Protein AF-A0A061NN51-F1 (afdb_monomer_lite)

Structure (mmCIF, N/CA/C/O backbone):
data_AF-A0A061NN51-F1
#
_entry.id   AF-A0A061NN51-F1
#
loop_
_atom_site.group_PDB
_atom_site.id
_atom_site.type_symbol
_atom_site.label_atom_id
_atom_site.label_alt_id
_atom_site.label_comp_id
_atom_site.label_asym_id
_atom_site.label_entity_id
_atom_site.label_seq_id
_atom_site.pdbx_PDB_ins_code
_atom_site.Cartn_x
_atom_site.Cartn_y
_atom_site.Cartn_z
_atom_site.occupancy
_atom_site.B_iso_or_equiv
_atom_site.auth_seq_id
_atom_site.auth_comp_id
_atom_site.auth_asym_id
_atom_site.auth_atom_id
_atom_site.pdbx_PDB_model_num
ATOM 1 N N . MET A 1 1 ? 12.281 -6.851 -28.454 1.00 56.59 1 MET A N 1
ATOM 2 C CA . MET A 1 1 ? 11.994 -7.992 -29.356 1.00 56.59 1 MET A CA 1
ATOM 3 C C . MET A 1 1 ? 11.243 -7.605 -30.639 1.00 56.59 1 MET A C 1
ATOM 5 O O . MET A 1 1 ? 11.304 -8.373 -31.582 1.00 56.59 1 MET A O 1
ATOM 9 N N . THR A 1 2 ? 10.591 -6.438 -30.740 1.00 73.75 2 THR A N 1
ATOM 10 C CA . TH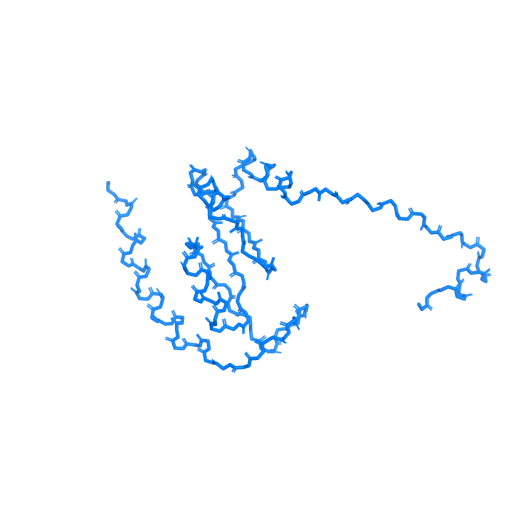R A 1 2 ? 9.731 -6.066 -31.893 1.00 73.75 2 THR A CA 1
ATOM 11 C C . THR A 1 2 ? 10.389 -5.198 -32.975 1.00 73.75 2 THR A C 1
ATOM 13 O O . THR A 1 2 ? 9.814 -5.035 -34.046 1.00 73.75 2 THR A O 1
ATOM 16 N N . ARG A 1 3 ? 11.597 -4.672 -32.731 1.00 70.56 3 ARG A N 1
ATOM 17 C CA . ARG A 1 3 ? 12.310 -3.738 -33.628 1.00 70.56 3 ARG A CA 1
ATOM 18 C C . ARG A 1 3 ? 12.422 -4.205 -35.099 1.00 70.56 3 ARG A C 1
ATOM 20 O O . ARG A 1 3 ? 12.031 -3.437 -35.966 1.00 70.56 3 ARG A O 1
ATOM 27 N N . PRO A 1 4 ? 12.810 -5.465 -35.401 1.00 77.56 4 PRO A N 1
ATOM 28 C CA . PRO A 1 4 ? 12.960 -5.933 -36.790 1.00 77.56 4 PRO A CA 1
ATOM 29 C C . PRO A 1 4 ? 11.650 -5.939 -37.597 1.00 77.56 4 PRO A C 1
ATOM 31 O O . PRO A 1 4 ? 11.645 -5.718 -38.807 1.00 77.56 4 PRO A O 1
ATOM 34 N N . PHE A 1 5 ? 10.520 -6.185 -36.928 1.00 80.12 5 PHE A N 1
ATOM 35 C CA . PHE A 1 5 ? 9.199 -6.164 -37.560 1.00 80.12 5 PHE A CA 1
ATOM 36 C C . PHE A 1 5 ? 8.719 -4.736 -37.833 1.00 80.12 5 PHE A C 1
ATOM 38 O O . PHE A 1 5 ? 7.991 -4.511 -38.796 1.00 80.12 5 PHE A O 1
ATOM 45 N N . ARG A 1 6 ? 9.144 -3.775 -37.004 1.00 78.75 6 ARG A N 1
ATOM 46 C CA . ARG A 1 6 ? 8.783 -2.361 -37.130 1.00 78.75 6 ARG A CA 1
ATOM 47 C C . ARG A 1 6 ? 9.412 -1.739 -38.381 1.00 78.75 6 ARG A C 1
ATOM 49 O O . ARG A 1 6 ? 8.701 -1.131 -39.177 1.00 78.75 6 ARG A O 1
ATOM 56 N N . ASP A 1 7 ? 10.696 -2.026 -38.599 1.00 80.50 7 ASP A N 1
ATOM 57 C CA . ASP A 1 7 ? 11.457 -1.570 -39.768 1.00 80.50 7 ASP A CA 1
ATOM 58 C C . ASP A 1 7 ? 10.888 -2.146 -41.076 1.00 80.50 7 ASP A C 1
ATOM 60 O O . ASP A 1 7 ? 10.753 -1.440 -42.072 1.00 80.50 7 ASP A O 1
ATOM 64 N N . THR A 1 8 ? 10.481 -3.421 -41.059 1.00 82.44 8 THR A N 1
ATOM 65 C CA . THR A 1 8 ? 9.905 -4.109 -42.231 1.00 82.44 8 THR A CA 1
ATOM 66 C C . THR A 1 8 ? 8.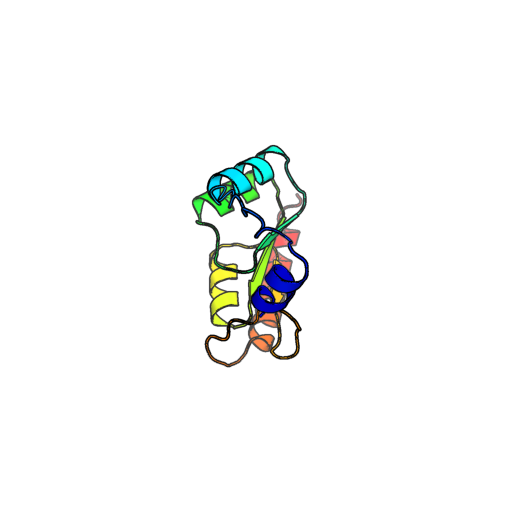552 -3.523 -42.649 1.00 82.44 8 THR A C 1
ATOM 68 O O . THR A 1 8 ? 8.217 -3.517 -43.831 1.00 82.44 8 THR A O 1
ATOM 71 N N . LEU A 1 9 ? 7.767 -3.033 -41.687 1.00 84.25 9 LEU A N 1
ATOM 72 C CA . LEU A 1 9 ? 6.435 -2.468 -41.920 1.00 84.25 9 LEU A CA 1
ATOM 73 C C . LEU A 1 9 ? 6.449 -0.938 -42.079 1.00 84.25 9 LEU A C 1
ATOM 75 O O . LEU A 1 9 ? 5.388 -0.349 -42.275 1.00 84.25 9 LEU A O 1
ATOM 79 N N . GLY A 1 10 ? 7.621 -0.294 -41.993 1.00 81.19 10 GLY A N 1
ATOM 80 C CA . GLY A 1 10 ? 7.753 1.165 -42.074 1.00 81.19 10 GLY A CA 1
ATOM 81 C C . GLY A 1 10 ? 7.043 1.909 -40.938 1.00 81.19 10 GLY A C 1
ATOM 82 O O . GLY A 1 10 ? 6.620 3.047 -41.116 1.00 81.19 10 GLY A O 1
ATOM 83 N N . ILE A 1 11 ? 6.861 1.257 -39.788 1.00 86.12 11 ILE A N 1
ATOM 84 C CA . ILE A 1 11 ? 6.177 1.836 -38.631 1.00 86.12 11 ILE A CA 1
ATOM 85 C C . ILE A 1 11 ? 7.230 2.556 -37.784 1.00 86.12 11 ILE A C 1
ATOM 87 O O . ILE A 1 11 ? 8.185 1.935 -37.320 1.00 86.12 11 ILE A O 1
ATOM 91 N N . GLU A 1 12 ? 7.062 3.857 -37.558 1.00 80.81 12 GLU A N 1
ATOM 92 C CA . GLU A 1 12 ? 7.982 4.604 -36.697 1.00 80.81 12 GLU A CA 1
ATOM 93 C C . GLU A 1 12 ? 7.905 4.135 -35.235 1.00 80.81 12 GLU A C 1
ATOM 95 O O . GLU A 1 12 ? 6.886 3.620 -34.756 1.00 80.81 12 GLU A O 1
ATOM 100 N N . GLU A 1 13 ? 9.018 4.272 -34.511 1.00 79.19 13 GLU A N 1
ATOM 101 C CA . GLU A 1 13 ? 9.056 3.944 -33.088 1.00 79.19 13 GLU A CA 1
ATOM 102 C C . GLU A 1 13 ? 8.154 4.927 -32.326 1.00 79.19 13 GLU A C 1
ATOM 104 O O . GLU A 1 13 ? 8.320 6.140 -32.471 1.00 79.19 13 GLU A O 1
ATOM 109 N N . PRO A 1 14 ? 7.205 4.443 -31.506 1.00 79.00 14 PRO A N 1
ATOM 110 C CA . PRO A 1 14 ? 6.384 5.329 -30.708 1.00 79.00 14 PRO A CA 1
ATOM 111 C C . PRO A 1 14 ? 7.282 6.078 -29.729 1.00 79.00 14 PRO A C 1
ATOM 113 O O . PRO A 1 14 ? 8.004 5.472 -28.932 1.00 79.00 14 PRO A O 1
ATOM 116 N N . VAL A 1 15 ? 7.210 7.404 -29.769 1.00 77.88 15 VAL A N 1
ATOM 117 C CA . VAL A 1 15 ? 7.766 8.244 -28.714 1.00 77.88 15 VAL A CA 1
ATOM 118 C C . VAL A 1 15 ? 6.879 8.042 -27.492 1.00 77.88 15 VAL A C 1
ATOM 120 O O . VAL A 1 15 ? 5.765 8.551 -27.421 1.00 77.88 15 VAL A O 1
ATOM 123 N N . ILE A 1 16 ? 7.345 7.227 -26.546 1.00 76.50 16 ILE A N 1
ATOM 124 C CA . ILE A 1 16 ? 6.668 7.077 -25.262 1.00 76.50 16 ILE A CA 1
ATOM 125 C C . ILE A 1 16 ? 7.099 8.251 -24.391 1.00 76.50 16 ILE A C 1
ATOM 127 O O . ILE A 1 16 ? 8.165 8.219 -23.772 1.00 76.50 16 ILE A O 1
ATOM 131 N N . GLU A 1 17 ? 6.268 9.288 -24.339 1.00 70.50 17 GLU A N 1
ATOM 132 C CA . GLU A 1 17 ? 6.374 10.311 -23.305 1.00 70.50 17 GLU A CA 1
ATOM 133 C C . GLU A 1 17 ? 6.073 9.651 -21.957 1.00 70.50 17 GLU A C 1
ATOM 135 O O . GLU A 1 17 ? 4.934 9.335 -21.616 1.00 70.50 17 GLU A O 1
ATOM 140 N N . ARG A 1 18 ? 7.128 9.356 -21.193 1.00 64.38 18 ARG A N 1
ATOM 141 C CA . ARG A 1 18 ? 6.981 8.850 -19.830 1.00 64.38 18 ARG A CA 1
ATOM 142 C C . ARG A 1 18 ? 6.569 10.008 -18.936 1.00 64.38 18 ARG A C 1
ATOM 144 O O . ARG A 1 18 ? 7.428 10.693 -18.389 1.00 64.38 18 ARG A O 1
ATOM 151 N N . ILE A 1 19 ? 5.266 10.184 -18.765 1.00 64.06 19 ILE A N 1
ATOM 152 C CA . ILE A 1 19 ? 4.724 10.993 -17.678 1.00 64.06 19 ILE A CA 1
ATOM 153 C C . ILE A 1 19 ? 5.059 10.242 -16.383 1.00 64.06 19 ILE A C 1
ATOM 155 O O . ILE A 1 19 ? 4.450 9.224 -16.061 1.00 64.06 19 ILE A O 1
ATOM 159 N N . GLN A 1 20 ? 6.122 10.664 -15.700 1.00 62.38 20 GLN A N 1
ATOM 160 C CA . GLN A 1 20 ? 6.434 10.198 -14.352 1.00 62.38 20 GLN A CA 1
ATOM 161 C C . GLN A 1 20 ? 5.815 11.194 -13.380 1.00 62.38 20 GLN A C 1
ATOM 163 O O . GLN A 1 20 ? 6.492 12.115 -12.932 1.00 62.38 20 GLN A O 1
ATOM 168 N N . GLU A 1 21 ? 4.519 11.050 -13.110 1.00 67.12 21 GLU A N 1
ATOM 169 C CA . GLU A 1 21 ? 3.918 11.756 -11.978 1.00 67.12 21 GLU A CA 1
ATOM 170 C C . GLU A 1 21 ? 4.599 11.280 -10.697 1.00 67.12 21 GLU A C 1
ATOM 172 O O . GLU A 1 21 ? 4.933 10.095 -10.553 1.00 67.12 21 GLU A O 1
ATOM 177 N N . SER A 1 22 ? 4.846 12.206 -9.775 1.00 82.75 22 SER A N 1
ATOM 178 C CA . SER A 1 22 ? 5.400 11.821 -8.486 1.00 82.75 22 SER A CA 1
ATOM 179 C C . SER A 1 22 ? 4.370 10.989 -7.719 1.00 82.75 22 SER A C 1
ATOM 181 O O . SER A 1 22 ? 3.164 11.224 -7.791 1.00 82.75 22 SER A O 1
ATOM 183 N N . PHE A 1 23 ? 4.842 10.009 -6.948 1.00 82.75 23 PHE A N 1
ATOM 184 C CA . PHE A 1 23 ? 3.964 9.228 -6.074 1.00 82.75 23 PHE A CA 1
ATOM 185 C C . PHE A 1 23 ? 3.168 10.130 -5.115 1.00 82.75 23 PHE A C 1
ATOM 187 O O . PHE A 1 23 ? 2.013 9.845 -4.812 1.00 82.75 23 PHE A O 1
ATOM 194 N N . ASP A 1 24 ? 3.769 11.238 -4.674 1.00 85.25 24 ASP A N 1
ATOM 195 C CA . ASP A 1 24 ? 3.120 12.214 -3.801 1.00 85.25 24 ASP A CA 1
ATOM 196 C C . ASP A 1 24 ? 1.933 12.913 -4.475 1.00 85.25 24 ASP A C 1
ATOM 198 O O . ASP A 1 24 ? 0.895 13.083 -3.837 1.00 85.25 24 ASP A O 1
ATOM 202 N N . GLU A 1 25 ? 2.045 13.277 -5.755 1.00 87.12 25 GLU A N 1
ATOM 203 C CA . GLU A 1 25 ? 0.934 13.859 -6.521 1.00 87.12 25 GLU A CA 1
ATOM 204 C C . GLU A 1 25 ? -0.198 12.847 -6.712 1.00 87.12 25 GLU A C 1
ATOM 206 O O . GLU A 1 25 ? -1.361 13.168 -6.474 1.00 87.12 25 GLU A O 1
ATOM 211 N N . GLN A 1 26 ? 0.134 11.599 -7.053 1.00 87.06 26 GLN A N 1
ATOM 212 C CA . GLN A 1 26 ? -0.860 10.530 -7.186 1.00 87.06 26 GLN A CA 1
ATOM 213 C C . GLN A 1 26 ? -1.593 10.278 -5.867 1.00 87.06 26 GLN A C 1
ATOM 215 O O . GLN A 1 26 ? -2.818 10.150 -5.834 1.00 87.06 26 GLN A O 1
ATOM 220 N N . LEU A 1 27 ? -0.852 10.248 -4.758 1.00 88.12 27 LEU A N 1
ATOM 221 C CA . LEU A 1 27 ? -1.427 10.072 -3.434 1.00 88.12 27 LEU A CA 1
ATOM 222 C C . LEU A 1 27 ? -2.290 11.269 -3.018 1.00 88.12 27 LEU A C 1
ATOM 224 O O . LEU A 1 27 ? -3.309 11.084 -2.354 1.00 88.12 27 LEU A O 1
ATOM 228 N N . HIS A 1 28 ? -1.911 12.486 -3.409 1.00 90.25 28 HIS A N 1
ATOM 229 C CA . HIS A 1 28 ? -2.704 13.676 -3.129 1.00 90.25 28 HIS A CA 1
ATOM 230 C C . HIS A 1 28 ? -4.097 13.574 -3.752 1.00 90.25 28 HIS A C 1
ATOM 232 O O . HIS A 1 28 ? -5.082 13.720 -3.033 1.00 90.25 28 HIS A O 1
ATOM 238 N N . VAL A 1 29 ? -4.179 13.205 -5.032 1.00 89.69 29 VAL A N 1
ATOM 239 C CA . VAL A 1 29 ? -5.459 13.008 -5.733 1.00 89.69 29 VAL A CA 1
ATOM 240 C C . VAL A 1 29 ? -6.314 11.947 -5.036 1.00 89.69 29 VAL A C 1
ATOM 242 O O . VAL A 1 29 ? -7.504 12.145 -4.820 1.00 89.69 29 VAL A O 1
ATOM 245 N N . ILE A 1 30 ? -5.710 10.837 -4.608 1.00 88.88 30 ILE A N 1
ATOM 246 C CA . ILE A 1 30 ? -6.400 9.757 -3.882 1.00 88.88 30 ILE A CA 1
ATOM 247 C C . ILE A 1 30 ? -7.033 10.260 -2.575 1.00 88.88 30 ILE A C 1
ATOM 249 O O . ILE A 1 30 ? -8.153 9.869 -2.233 1.00 88.88 30 ILE A O 1
ATOM 253 N N . ILE A 1 31 ? -6.315 11.119 -1.848 1.00 89.31 31 ILE A N 1
ATOM 254 C CA . ILE A 1 31 ? -6.779 11.731 -0.599 1.00 89.31 31 ILE A CA 1
ATOM 255 C C . ILE A 1 31 ? -7.897 12.743 -0.881 1.00 89.31 31 ILE A C 1
ATOM 257 O O . ILE A 1 31 ? -8.904 12.739 -0.173 1.00 89.31 31 ILE A O 1
ATOM 261 N N . GLU A 1 32 ? -7.742 13.591 -1.900 1.00 91.75 32 GLU A N 1
ATOM 262 C CA . GLU A 1 32 ? -8.745 14.595 -2.281 1.00 91.75 32 GLU A CA 1
ATOM 263 C C . GLU A 1 32 ? -10.066 13.953 -2.724 1.00 91.75 32 GLU A C 1
ATOM 265 O O . GLU A 1 32 ? -11.138 14.351 -2.257 1.00 91.75 32 GLU A O 1
ATOM 270 N N . GLU A 1 33 ? -9.984 12.908 -3.548 1.00 90.94 33 GLU A N 1
ATOM 271 C CA . GLU A 1 33 ? -11.133 12.151 -4.057 1.00 90.94 33 GLU A CA 1
ATOM 272 C C . GLU A 1 33 ? -11.766 11.227 -3.004 1.00 90.94 33 GLU A C 1
ATOM 274 O O . GLU A 1 33 ? -12.843 10.674 -3.229 1.00 90.94 33 GLU A O 1
ATOM 279 N N . ARG A 1 34 ? -11.129 11.062 -1.833 1.00 89.44 34 ARG A N 1
ATOM 280 C CA . ARG A 1 34 ? -11.599 10.218 -0.718 1.00 89.44 34 ARG A CA 1
ATOM 281 C C . ARG A 1 34 ? -12.021 8.824 -1.170 1.00 89.44 34 ARG A C 1
ATOM 283 O O . ARG A 1 34 ? -13.122 8.354 -0.868 1.00 89.44 34 ARG A O 1
ATOM 290 N N . VAL A 1 35 ? -11.145 8.159 -1.917 1.00 90.31 35 VAL A N 1
ATOM 291 C CA . VAL A 1 35 ? -11.432 6.802 -2.384 1.00 90.31 35 VAL A CA 1
ATOM 292 C C . VAL A 1 35 ? -11.714 5.878 -1.192 1.00 90.31 35 VAL A C 1
ATOM 294 O O . VAL A 1 35 ? -11.078 6.002 -0.148 1.00 90.31 35 VAL A O 1
ATOM 297 N N . PRO A 1 36 ? -12.640 4.916 -1.311 1.00 86.44 36 PRO A N 1
ATOM 298 C CA . PRO A 1 36 ? -13.015 4.077 -0.175 1.00 86.44 36 PRO A CA 1
ATOM 299 C C . PRO A 1 36 ? -11.889 3.128 0.257 1.00 86.44 36 PRO A C 1
ATOM 301 O O . PRO A 1 36 ? -11.782 2.785 1.434 1.00 86.44 36 PRO A O 1
ATOM 304 N N . VAL A 1 37 ? -11.061 2.684 -0.694 1.00 89.50 37 VAL A N 1
ATOM 305 C CA . VAL A 1 37 ? -9.972 1.735 -0.456 1.00 89.50 37 VAL A CA 1
ATOM 306 C C . VAL A 1 37 ? -8.751 2.138 -1.275 1.00 89.50 37 VAL A C 1
ATOM 308 O O . VAL A 1 37 ? -8.855 2.348 -2.483 1.00 89.50 37 VAL A O 1
ATOM 311 N N . PHE A 1 38 ? -7.591 2.179 -0.627 1.00 90.94 38 PHE A N 1
ATOM 312 C CA . PHE A 1 38 ? -6.293 2.375 -1.257 1.00 90.94 38 PHE A CA 1
ATOM 313 C C . PHE A 1 38 ? -5.410 1.146 -1.029 1.00 90.94 38 PHE A C 1
ATOM 315 O O . PHE A 1 38 ? -5.060 0.823 0.107 1.00 90.94 38 PHE A O 1
ATOM 322 N N . SER A 1 39 ? -5.047 0.451 -2.110 1.00 88.94 39 SER A N 1
ATOM 323 C CA . SER A 1 39 ? -4.188 -0.734 -2.055 1.00 88.94 39 SER A CA 1
ATOM 324 C C . SER A 1 39 ? -2.819 -0.486 -2.675 1.00 88.94 39 SER A C 1
ATOM 326 O O . SER A 1 39 ? -2.737 0.090 -3.759 1.00 88.94 39 SER A O 1
ATOM 328 N N . PHE A 1 40 ? -1.763 -1.002 -2.053 1.00 86.94 40 PHE A N 1
ATOM 329 C CA . PHE A 1 40 ? -0.392 -0.880 -2.537 1.00 86.94 40 PHE A CA 1
ATOM 330 C C . PHE A 1 40 ? 0.383 -2.200 -2.417 1.00 86.94 40 PHE A C 1
ATOM 332 O O . PHE A 1 40 ? 0.139 -3.026 -1.533 1.00 86.94 40 PHE A O 1
ATOM 339 N N . THR A 1 41 ? 1.312 -2.416 -3.349 1.00 75.62 41 THR A N 1
ATOM 340 C CA . THR A 1 41 ? 2.047 -3.685 -3.504 1.00 75.62 41 THR A CA 1
ATOM 341 C C . THR A 1 41 ? 3.560 -3.544 -3.354 1.00 75.62 41 THR A C 1
ATOM 343 O O . THR A 1 41 ? 4.206 -4.500 -2.943 1.00 75.62 41 THR A O 1
ATOM 346 N N . PHE A 1 42 ? 4.137 -2.379 -3.670 1.00 67.81 42 PHE A N 1
ATOM 347 C CA . PHE A 1 42 ? 5.587 -2.162 -3.669 1.00 67.81 42 PHE A CA 1
ATOM 348 C C . PHE A 1 42 ? 5.961 -1.005 -2.747 1.00 67.81 42 PHE A C 1
ATOM 350 O O . PHE A 1 42 ? 5.780 0.160 -3.095 1.00 67.81 42 PHE A O 1
ATOM 357 N N . GLY A 1 43 ? 6.511 -1.338 -1.579 1.00 72.12 43 GLY A N 1
ATOM 358 C CA . GLY A 1 43 ? 6.887 -0.354 -0.568 1.00 72.12 43 GLY A CA 1
ATOM 359 C C . GLY A 1 43 ? 5.707 0.115 0.282 1.00 72.12 43 GLY A C 1
ATOM 360 O O . GLY A 1 43 ? 4.545 -0.108 -0.042 1.00 72.12 43 GLY A O 1
ATOM 361 N N . ILE A 1 44 ? 6.031 0.731 1.414 1.00 81.25 44 ILE A N 1
ATOM 362 C CA . ILE A 1 44 ? 5.057 1.222 2.388 1.00 81.25 44 ILE A CA 1
ATOM 363 C C . ILE A 1 44 ? 5.068 2.751 2.314 1.00 81.25 44 ILE A C 1
ATOM 365 O O . ILE A 1 44 ? 6.160 3.326 2.383 1.00 81.25 44 ILE A O 1
ATOM 369 N N . PRO A 1 45 ? 3.905 3.418 2.182 1.00 86.94 45 PRO A N 1
ATOM 370 C CA . PRO A 1 45 ? 3.832 4.865 2.317 1.00 86.94 45 PRO A CA 1
ATOM 371 C C . PRO A 1 45 ? 4.445 5.315 3.646 1.00 86.94 45 PRO A C 1
ATOM 373 O O . PRO A 1 45 ? 4.432 4.596 4.646 1.00 86.94 45 PRO A O 1
ATOM 376 N N . THR A 1 46 ? 4.996 6.521 3.671 1.00 89.06 46 THR A N 1
ATOM 377 C CA . THR A 1 46 ? 5.550 7.088 4.903 1.00 89.06 46 THR A CA 1
ATOM 378 C C . THR A 1 46 ? 4.474 7.194 5.985 1.00 89.06 46 THR A C 1
ATOM 380 O O . THR A 1 46 ? 3.284 7.317 5.694 1.00 89.06 46 THR A O 1
ATOM 383 N N . GLN A 1 47 ? 4.885 7.212 7.253 1.00 88.88 47 GLN A N 1
ATOM 384 C CA . GLN A 1 47 ? 3.954 7.314 8.379 1.00 88.88 47 GLN A CA 1
ATOM 385 C C . GLN A 1 47 ? 3.011 8.527 8.256 1.00 88.88 47 GLN A C 1
ATOM 387 O O . GLN A 1 47 ? 1.808 8.401 8.461 1.00 88.88 47 GLN A O 1
ATOM 392 N N . ALA A 1 48 ? 3.536 9.677 7.822 1.00 90.00 48 ALA A N 1
ATOM 393 C CA . ALA A 1 48 ? 2.744 10.889 7.609 1.00 90.00 48 ALA A CA 1
ATOM 394 C C . ALA A 1 48 ? 1.695 10.735 6.490 1.00 90.00 48 ALA A C 1
ATOM 396 O O . ALA A 1 48 ? 0.618 11.321 6.554 1.00 90.00 48 ALA A O 1
ATOM 397 N N . GLN A 1 49 ? 1.995 9.956 5.449 1.00 90.94 49 GLN A N 1
ATOM 398 C CA . GLN A 1 49 ? 1.046 9.646 4.376 1.00 90.94 49 GLN A CA 1
ATOM 399 C C . GLN A 1 49 ? -0.042 8.678 4.862 1.00 90.94 49 GLN A C 1
ATOM 401 O O . GLN A 1 49 ? -1.220 8.893 4.585 1.00 90.94 49 GLN A O 1
ATOM 406 N N . MET A 1 50 ? 0.338 7.657 5.635 1.00 91.75 50 MET A N 1
ATOM 407 C CA . MET A 1 50 ? -0.600 6.711 6.250 1.00 91.75 50 MET A CA 1
ATOM 408 C C . MET A 1 50 ? -1.576 7.407 7.207 1.00 91.75 50 MET A C 1
ATOM 410 O O . MET A 1 50 ? -2.768 7.105 7.205 1.00 91.75 50 MET A O 1
ATOM 414 N N . GLU A 1 51 ? -1.099 8.377 7.988 1.00 91.25 51 GLU A N 1
ATOM 415 C CA . GLU A 1 51 ? -1.938 9.178 8.884 1.00 91.25 51 GLU A CA 1
ATOM 416 C C . GLU A 1 51 ? -2.973 10.005 8.118 1.00 91.25 51 GLU A C 1
ATOM 418 O O . GLU A 1 51 ? -4.153 9.954 8.456 1.00 91.25 51 GLU A O 1
ATOM 423 N N . LYS A 1 52 ? -2.577 10.670 7.027 1.00 91.25 52 LYS A N 1
ATOM 424 C CA . LYS A 1 52 ? -3.509 11.428 6.174 1.00 91.25 52 LYS A CA 1
ATOM 425 C C . LYS A 1 52 ? -4.595 10.549 5.553 1.00 91.25 52 LYS A C 1
ATOM 427 O O . LYS A 1 52 ? -5.757 10.949 5.510 1.00 91.25 52 LYS A O 1
ATOM 432 N N . LEU A 1 53 ? -4.236 9.352 5.083 1.00 90.88 53 LEU A N 1
ATOM 433 C CA . LEU A 1 53 ? -5.207 8.384 4.557 1.00 90.88 53 LEU A CA 1
ATOM 434 C C . LEU A 1 53 ? -6.220 7.986 5.641 1.00 90.88 53 LEU A C 1
ATOM 436 O O . LEU A 1 53 ? -7.427 7.969 5.396 1.00 90.88 53 LEU A O 1
ATOM 440 N N . LYS A 1 54 ? -5.735 7.747 6.862 1.00 89.81 54 LYS A N 1
ATOM 441 C CA . LYS A 1 54 ? -6.573 7.404 8.014 1.00 89.81 54 LYS A CA 1
ATOM 442 C C . LYS A 1 54 ? -7.491 8.552 8.442 1.00 89.81 54 LYS A C 1
ATOM 444 O O . LYS A 1 54 ? -8.652 8.303 8.756 1.00 89.81 54 LYS A O 1
ATOM 449 N N . GLU A 1 55 ? -7.003 9.792 8.440 1.00 91.44 55 GLU A N 1
ATOM 450 C CA . GLU A 1 55 ? -7.801 10.994 8.729 1.00 91.44 55 GLU A CA 1
ATOM 451 C C . GLU A 1 55 ? -8.958 11.175 7.740 1.00 91.44 55 GLU A C 1
ATOM 453 O O . GLU A 1 55 ? -10.029 11.637 8.125 1.00 91.44 55 GLU A O 1
ATOM 458 N N . GLN A 1 56 ? -8.769 10.778 6.479 1.00 91.69 56 GLN A N 1
ATOM 459 C CA . GLN A 1 56 ? -9.829 10.783 5.467 1.00 91.69 56 GLN A CA 1
ATOM 460 C C . GLN A 1 56 ? -10.695 9.513 5.475 1.00 91.69 56 GLN A C 1
ATOM 462 O O . GLN A 1 56 ? -11.515 9.336 4.577 1.00 91.69 56 GLN A O 1
ATOM 467 N N . HIS A 1 57 ? -10.548 8.639 6.476 1.00 90.88 57 HIS A N 1
ATOM 468 C CA . HIS A 1 57 ? -11.273 7.368 6.592 1.00 90.88 57 HIS A CA 1
ATOM 469 C C . HIS A 1 57 ? -11.082 6.418 5.393 1.00 90.88 57 HIS A C 1
ATOM 471 O O . HIS A 1 57 ? -11.954 5.600 5.100 1.00 90.88 57 HIS A O 1
ATOM 477 N N . ILE A 1 58 ? -9.936 6.504 4.713 1.00 91.50 58 ILE A N 1
ATOM 478 C CA . ILE A 1 58 ? -9.593 5.638 3.583 1.00 91.50 58 ILE A CA 1
ATOM 479 C C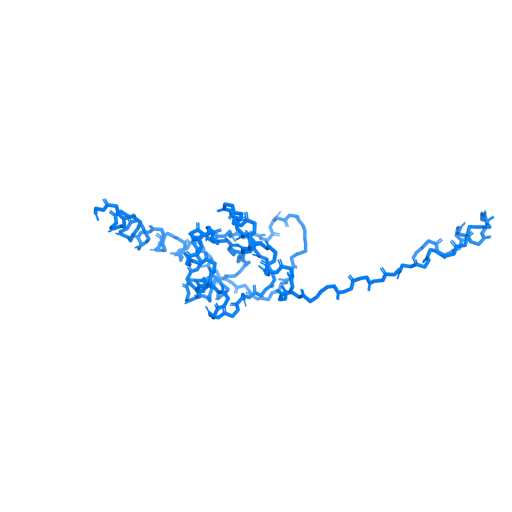 . ILE A 1 58 ? -9.044 4.319 4.120 1.00 91.50 58 ILE A C 1
ATOM 481 O O . ILE A 1 58 ? -8.070 4.305 4.874 1.00 91.50 58 ILE A O 1
ATOM 485 N N . ILE A 1 59 ? -9.642 3.200 3.704 1.00 90.56 59 ILE A N 1
ATOM 486 C CA . ILE A 1 59 ? -9.193 1.864 4.106 1.00 90.56 59 ILE A CA 1
ATOM 487 C C . ILE A 1 59 ? -7.923 1.519 3.331 1.00 90.56 59 ILE A C 1
ATOM 489 O O . ILE A 1 59 ? -7.910 1.505 2.101 1.00 90.56 59 ILE A O 1
ATOM 493 N N . THR A 1 60 ? -6.853 1.189 4.040 1.00 90.62 60 THR A N 1
ATOM 494 C CA . THR A 1 60 ? -5.550 0.888 3.442 1.00 90.62 60 THR A CA 1
ATOM 495 C C . THR A 1 60 ? -5.294 -0.613 3.342 1.00 90.62 60 THR A C 1
ATOM 497 O O . THR A 1 60 ? -5.531 -1.372 4.283 1.00 90.62 60 THR A O 1
ATOM 500 N N . SER A 1 61 ? -4.778 -1.071 2.200 1.00 89.88 61 SER A N 1
ATOM 501 C CA . SER A 1 61 ? -4.421 -2.476 2.003 1.00 89.88 61 SER A CA 1
ATOM 502 C C . SER A 1 61 ? -3.017 -2.649 1.436 1.00 89.88 61 SER A C 1
ATOM 504 O O . SER A 1 61 ? -2.718 -2.181 0.345 1.00 89.88 61 SER A O 1
ATOM 506 N N . GLY A 1 62 ? -2.151 -3.350 2.166 1.00 88.81 62 GLY A N 1
ATOM 507 C CA . GLY A 1 62 ? -0.798 -3.669 1.710 1.00 88.81 62 GLY A CA 1
ATOM 508 C C . GLY A 1 62 ? -0.672 -5.126 1.282 1.00 88.81 62 GLY A C 1
ATOM 509 O O . GLY A 1 62 ? -1.260 -6.006 1.910 1.00 88.81 62 GLY A O 1
ATOM 510 N N . THR A 1 63 ? 0.117 -5.410 0.250 1.00 86.38 63 THR A N 1
ATOM 511 C CA . THR A 1 63 ? 0.442 -6.794 -0.134 1.00 86.38 63 THR A CA 1
ATOM 512 C C . THR A 1 63 ? 1.760 -7.230 0.494 1.00 86.38 63 THR A C 1
ATOM 514 O O . THR A 1 63 ? 2.757 -6.523 0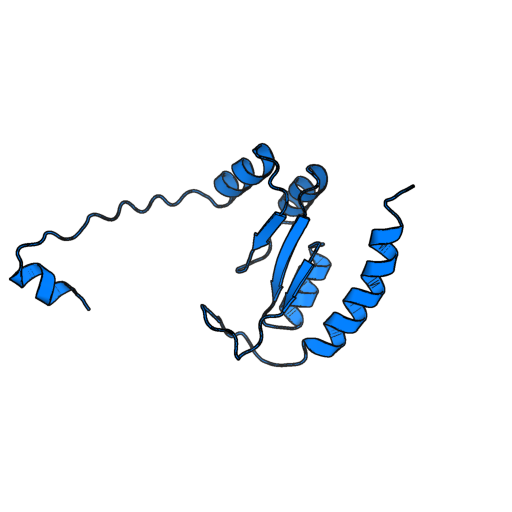.394 1.00 86.38 63 THR A O 1
ATOM 517 N N . ALA A 1 64 ? 1.763 -8.402 1.127 1.00 84.12 64 ALA A N 1
ATOM 518 C CA . ALA A 1 64 ? 2.951 -9.048 1.666 1.00 84.12 64 ALA A CA 1
ATOM 519 C C . ALA A 1 64 ? 3.174 -10.398 0.985 1.00 84.12 64 ALA A C 1
ATOM 521 O O . ALA A 1 64 ? 2.307 -11.275 0.984 1.00 84.12 64 ALA A O 1
ATOM 522 N N . THR A 1 65 ? 4.374 -10.584 0.457 1.00 81.06 65 THR A N 1
ATOM 523 C CA . THR A 1 65 ? 4.884 -11.866 -0.036 1.00 81.06 65 THR A CA 1
ATOM 524 C C . THR A 1 65 ? 5.638 -12.623 1.063 1.00 81.06 65 THR A C 1
ATOM 526 O O . THR A 1 65 ? 5.762 -13.851 1.019 1.00 81.06 65 THR A O 1
ATOM 529 N N . THR A 1 66 ? 6.095 -11.912 2.103 1.00 77.50 66 THR A N 1
ATOM 530 C CA . THR A 1 66 ? 6.814 -12.480 3.251 1.00 77.50 66 THR A CA 1
ATOM 531 C C . THR A 1 66 ? 6.232 -12.071 4.603 1.00 77.50 66 THR A C 1
ATOM 533 O O . THR A 1 66 ? 5.449 -11.136 4.738 1.00 77.50 66 THR A O 1
ATOM 536 N N . VAL A 1 67 ? 6.651 -12.777 5.657 1.00 83.38 67 VAL A N 1
ATOM 537 C CA . VAL A 1 67 ? 6.282 -12.442 7.046 1.00 83.38 67 VAL A CA 1
ATOM 538 C C . VAL A 1 67 ? 6.846 -11.099 7.469 1.00 83.38 67 VAL A C 1
ATOM 540 O O . VAL A 1 67 ? 6.192 -10.366 8.196 1.00 83.38 67 VAL A O 1
ATOM 543 N N . GLN A 1 68 ? 8.078 -10.803 7.055 1.00 82.56 68 GLN A N 1
ATOM 544 C CA . GLN A 1 68 ? 8.744 -9.564 7.442 1.00 82.56 68 GLN A CA 1
ATOM 545 C C . GLN A 1 68 ? 8.015 -8.365 6.840 1.00 82.56 68 GLN A C 1
ATOM 547 O O . GLN A 1 68 ? 7.732 -7.417 7.562 1.00 82.56 68 GLN A O 1
ATOM 552 N N . GLU A 1 69 ? 7.606 -8.459 5.574 1.00 80.50 69 GLU A N 1
ATOM 553 C CA . GLU A 1 69 ? 6.740 -7.459 4.941 1.00 80.50 69 GLU A CA 1
ATOM 554 C C . GLU A 1 69 ? 5.409 -7.324 5.681 1.00 80.50 69 GLU A C 1
ATOM 556 O O . GLU A 1 69 ? 4.979 -6.215 5.975 1.00 80.50 69 GLU A O 1
ATOM 561 N N . ALA A 1 70 ? 4.784 -8.440 6.060 1.00 83.94 70 ALA A N 1
ATOM 562 C CA . ALA A 1 70 ? 3.529 -8.406 6.804 1.00 83.94 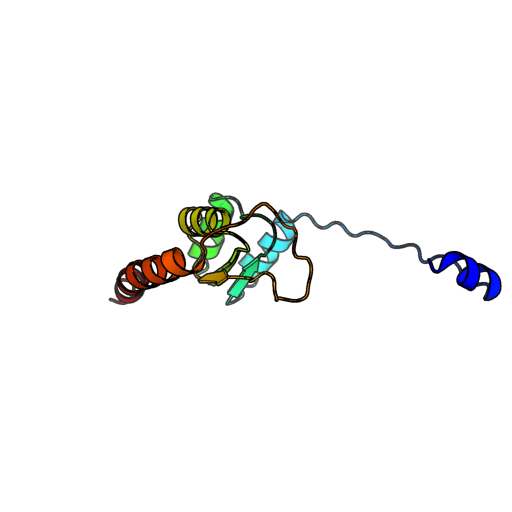70 ALA A CA 1
ATOM 563 C C . ALA A 1 70 ? 3.678 -7.701 8.171 1.00 83.94 70 ALA A C 1
ATOM 565 O O . ALA A 1 70 ? 2.837 -6.882 8.534 1.00 83.94 70 ALA A O 1
ATOM 566 N N . ILE A 1 71 ? 4.783 -7.942 8.889 1.00 86.25 71 ILE A N 1
ATOM 567 C CA . ILE A 1 71 ? 5.120 -7.246 10.144 1.00 86.25 71 ILE A CA 1
ATOM 568 C C . ILE A 1 71 ? 5.345 -5.750 9.902 1.00 86.25 71 ILE A C 1
ATOM 570 O O . ILE A 1 71 ? 4.874 -4.925 10.680 1.00 86.25 71 ILE A O 1
ATOM 574 N N . GLN A 1 72 ? 6.054 -5.380 8.834 1.00 86.19 72 GLN A N 1
ATOM 575 C CA . GLN A 1 72 ? 6.284 -3.974 8.495 1.00 86.19 72 GLN A CA 1
ATOM 576 C C . GLN A 1 72 ? 4.975 -3.256 8.142 1.00 86.19 72 GLN A C 1
ATOM 578 O O . GLN A 1 72 ? 4.758 -2.131 8.584 1.00 86.19 72 GLN A O 1
ATOM 583 N N . LEU A 1 73 ? 4.078 -3.918 7.408 1.00 86.12 73 LEU A N 1
ATOM 584 C CA . LEU A 1 73 ? 2.746 -3.405 7.087 1.00 86.12 73 LEU A CA 1
ATOM 585 C C . LEU A 1 73 ? 1.867 -3.255 8.335 1.00 86.12 73 LEU A C 1
ATOM 587 O O . LEU A 1 73 ? 1.164 -2.255 8.476 1.00 86.12 73 LEU A O 1
ATOM 591 N N . GLU A 1 74 ? 1.924 -4.214 9.262 1.00 86.25 74 GLU A N 1
ATOM 592 C CA . GLU A 1 74 ? 1.253 -4.099 10.560 1.00 86.25 74 GLU A CA 1
ATOM 593 C C . GLU A 1 74 ? 1.778 -2.896 11.347 1.00 86.25 74 GLU A C 1
ATOM 595 O O . GLU A 1 74 ? 0.978 -2.099 11.835 1.00 86.25 74 GLU A O 1
ATOM 600 N N . ALA A 1 75 ? 3.102 -2.738 11.431 1.00 87.25 75 ALA A N 1
ATOM 601 C CA . ALA A 1 75 ? 3.735 -1.623 12.129 1.00 87.25 75 ALA A CA 1
ATOM 602 C C . ALA A 1 75 ? 3.387 -0.263 11.500 1.00 87.25 75 ALA A C 1
ATOM 604 O O . ALA A 1 75 ? 3.223 0.716 12.223 1.00 87.25 75 ALA A O 1
ATOM 605 N N . ALA A 1 76 ? 3.219 -0.216 10.177 1.00 85.19 76 ALA A N 1
ATOM 606 C CA . ALA A 1 76 ? 2.763 0.963 9.443 1.00 85.19 76 ALA A CA 1
ATOM 607 C C . ALA A 1 76 ? 1.255 1.242 9.587 1.00 85.19 76 ALA A C 1
ATOM 609 O O . ALA A 1 76 ? 0.772 2.290 9.163 1.00 85.19 76 ALA A O 1
ATOM 610 N N . GLY A 1 77 ? 0.499 0.316 10.184 1.00 86.31 77 GLY A N 1
ATOM 611 C CA . GLY A 1 77 ? -0.903 0.517 10.530 1.00 86.31 77 GLY A CA 1
ATOM 612 C C . GLY A 1 77 ? -1.914 0.216 9.423 1.00 86.31 77 GLY A C 1
ATOM 613 O O . GLY A 1 77 ? -3.046 0.672 9.543 1.00 86.31 77 GLY A O 1
ATOM 614 N N . VAL A 1 78 ? -1.571 -0.564 8.388 1.00 87.81 78 VAL A N 1
ATOM 615 C CA . VAL A 1 78 ? -2.490 -0.824 7.253 1.00 87.81 78 VAL A CA 1
ATOM 616 C C . VAL A 1 78 ? -3.752 -1.576 7.660 1.00 87.81 78 VAL A C 1
ATOM 618 O O . VAL A 1 78 ? -3.654 -2.551 8.397 1.00 87.81 78 VAL A O 1
ATOM 621 N N . ASP A 1 79 ? -4.931 -1.231 7.153 1.00 85.06 79 ASP A N 1
ATOM 622 C CA . ASP A 1 79 ? -6.213 -1.844 7.549 1.00 85.06 79 ASP A CA 1
ATOM 623 C C . ASP A 1 79 ? -6.381 -3.304 7.101 1.00 85.06 79 ASP A C 1
ATOM 625 O O . ASP A 1 79 ? -7.058 -4.094 7.765 1.00 85.06 79 ASP A O 1
ATOM 629 N N . THR A 1 80 ? -5.741 -3.705 6.007 1.00 85.69 80 THR A N 1
ATOM 630 C CA . THR A 1 80 ? -5.763 -5.091 5.518 1.00 85.69 80 THR A CA 1
ATOM 631 C C . THR A 1 80 ? -4.424 -5.499 4.914 1.00 85.69 80 THR A C 1
ATOM 633 O O . THR A 1 80 ? -3.777 -4.708 4.236 1.00 85.69 80 THR A O 1
ATOM 636 N N . ILE A 1 81 ? -4.015 -6.752 5.124 1.00 86.19 81 ILE A N 1
ATOM 637 C CA . ILE A 1 81 ? -2.814 -7.320 4.502 1.00 86.19 81 ILE A CA 1
ATOM 638 C C . ILE A 1 81 ? -3.222 -8.441 3.553 1.00 86.19 81 ILE A C 1
ATOM 640 O O . ILE A 1 81 ? -3.873 -9.403 3.961 1.00 86.19 81 ILE A O 1
ATOM 644 N N . VAL A 1 82 ? -2.820 -8.324 2.291 1.00 85.25 82 VAL A N 1
ATOM 645 C CA . VAL A 1 82 ? -2.998 -9.354 1.267 1.00 85.25 82 VAL A CA 1
ATOM 646 C C . VAL A 1 82 ? -1.764 -10.245 1.267 1.00 85.25 82 VAL A C 1
ATOM 648 O O . VAL A 1 82 ? -0.673 -9.806 0.919 1.00 85.25 82 VAL A O 1
ATOM 651 N N . ALA A 1 83 ? -1.921 -11.504 1.670 1.00 81.81 83 ALA A N 1
ATOM 652 C CA . ALA A 1 83 ? -0.836 -12.476 1.642 1.00 81.81 83 ALA A CA 1
ATOM 653 C C . ALA A 1 83 ? -0.732 -13.124 0.256 1.00 81.81 83 ALA A C 1
ATOM 655 O O . ALA A 1 83 ? -1.580 -13.936 -0.118 1.00 81.81 83 ALA A O 1
ATOM 656 N N . GLN A 1 84 ? 0.310 -12.783 -0.500 1.00 73.25 84 GLN A N 1
ATOM 657 C CA . GLN A 1 84 ? 0.551 -13.346 -1.826 1.00 73.25 84 GLN A CA 1
ATOM 658 C C . GLN A 1 84 ? 1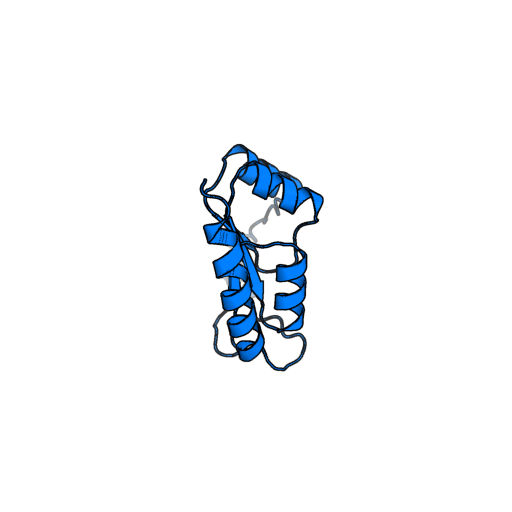.505 -14.548 -1.731 1.00 73.25 84 GLN A C 1
ATOM 660 O O . GLN A 1 84 ? 2.678 -14.406 -1.388 1.00 73.25 84 GLN A O 1
ATOM 665 N N . GLY A 1 85 ? 0.992 -15.746 -2.025 1.00 65.25 85 GLY A N 1
ATOM 666 C CA . GLY A 1 85 ? 1.780 -16.982 -2.081 1.00 65.25 85 GLY A CA 1
ATOM 667 C C . GLY A 1 85 ? 2.676 -17.072 -3.321 1.00 65.25 85 GLY A C 1
ATOM 668 O O . GLY A 1 85 ? 2.508 -16.329 -4.288 1.00 65.25 85 GLY A O 1
ATOM 669 N N . SER A 1 86 ? 3.609 -18.026 -3.316 1.00 60.41 86 SER A N 1
ATOM 670 C CA . SER A 1 86 ? 4.512 -18.303 -4.447 1.00 60.41 86 SER A CA 1
ATOM 671 C C . SER A 1 86 ? 3.805 -18.747 -5.733 1.00 60.41 86 SER A C 1
ATOM 673 O O . SER A 1 86 ? 4.401 -18.709 -6.804 1.00 60.41 86 SER A O 1
ATOM 675 N N . GLU A 1 87 ? 2.557 -19.184 -5.615 1.00 57.12 87 GLU A N 1
ATOM 676 C CA . GLU A 1 87 ? 1.695 -19.704 -6.669 1.00 57.12 87 GLU A CA 1
ATOM 677 C C . GLU A 1 87 ? 0.857 -18.606 -7.352 1.00 57.12 87 GLU A C 1
ATOM 679 O O . GLU A 1 87 ? 0.190 -18.877 -8.350 1.00 57.12 87 GLU A O 1
ATOM 684 N N . ALA A 1 88 ? 0.871 -17.371 -6.835 1.00 57.53 88 ALA A N 1
ATOM 685 C CA . ALA A 1 88 ? 0.157 -16.245 -7.432 1.00 57.53 88 ALA A CA 1
ATOM 686 C C . ALA A 1 88 ? 0.868 -15.738 -8.705 1.00 57.53 88 ALA A C 1
ATOM 688 O O . ALA A 1 88 ? 2.083 -15.545 -8.711 1.00 57.53 88 ALA A O 1
ATOM 689 N N . GLY A 1 89 ? 0.115 -15.500 -9.785 1.00 40.88 89 GLY A N 1
ATOM 690 C CA . GLY A 1 89 ? 0.644 -14.964 -11.048 1.00 40.88 89 GLY A CA 1
ATOM 691 C C . GLY A 1 89 ? 0.746 -13.430 -11.059 1.00 40.88 89 GLY A C 1
ATOM 692 O O . GLY A 1 89 ? -0.209 -12.756 -10.686 1.00 40.88 89 GLY A O 1
ATOM 693 N N . GLY A 1 90 ? 1.886 -12.884 -11.510 1.00 57.53 90 GLY A N 1
ATOM 694 C CA . GLY A 1 90 ? 2.204 -11.442 -11.536 1.00 57.53 90 GLY A CA 1
ATOM 695 C C . GLY A 1 90 ? 3.637 -11.153 -11.058 1.00 57.53 90 GLY A C 1
ATOM 696 O O . GLY A 1 90 ? 4.389 -12.096 -10.818 1.00 57.53 90 GLY A O 1
ATOM 697 N N . THR A 1 91 ? 4.035 -9.876 -10.930 1.00 41.53 91 THR A N 1
ATOM 698 C CA . THR A 1 91 ? 5.374 -9.456 -10.454 1.00 41.53 91 THR A CA 1
ATOM 699 C C . THR A 1 91 ? 5.607 -9.903 -9.006 1.00 41.53 91 THR A C 1
ATOM 701 O O . THR A 1 91 ? 5.353 -9.169 -8.057 1.00 41.53 91 THR A O 1
ATOM 704 N N . GLY A 1 92 ? 6.071 -11.139 -8.837 1.00 47.84 92 GLY A N 1
ATOM 705 C CA . GLY A 1 92 ? 6.625 -11.652 -7.594 1.00 47.84 92 GLY A CA 1
ATOM 706 C C . GLY A 1 92 ? 8.103 -11.299 -7.521 1.00 47.84 92 GLY A C 1
ATOM 707 O O . GLY A 1 92 ? 8.944 -12.086 -7.958 1.00 47.84 92 GLY A O 1
ATOM 708 N N . GLU A 1 93 ? 8.438 -10.128 -6.982 1.00 38.25 93 GLU A N 1
ATOM 709 C CA . GLU A 1 93 ? 9.817 -9.903 -6.553 1.00 38.25 93 GLU A CA 1
ATOM 710 C C . GLU A 1 93 ? 10.055 -10.661 -5.248 1.00 38.25 93 GLU A C 1
ATOM 712 O O . GLU A 1 93 ? 9.372 -10.496 -4.242 1.00 38.25 93 GLU A O 1
ATOM 717 N N . ARG A 1 94 ? 10.990 -11.603 -5.331 1.00 41.91 94 ARG A N 1
ATOM 718 C CA . ARG A 1 94 ? 11.254 -12.629 -4.332 1.00 41.91 94 ARG A CA 1
ATOM 719 C C . ARG A 1 94 ? 12.385 -12.168 -3.419 1.00 41.91 94 ARG A C 1
ATOM 721 O O . ARG A 1 94 ? 13.543 -12.237 -3.820 1.00 41.91 94 ARG A O 1
ATOM 728 N N . LEU A 1 95 ? 12.071 -11.817 -2.173 1.00 33.38 95 LEU A N 1
ATOM 729 C CA . LEU A 1 95 ? 13.066 -11.645 -1.110 1.00 33.38 95 LEU A CA 1
ATOM 730 C C . LEU A 1 95 ? 12.799 -12.621 0.043 1.00 33.38 95 LEU A C 1
ATOM 732 O O . LEU A 1 95 ? 12.248 -12.275 1.070 1.00 33.38 95 LEU A O 1
ATOM 736 N N . ASN A 1 96 ? 13.282 -13.851 -0.137 1.00 30.39 96 ASN A N 1
ATOM 737 C CA . ASN A 1 96 ? 13.654 -14.818 0.906 1.00 30.39 96 ASN A CA 1
ATOM 738 C C . ASN A 1 96 ? 12.532 -15.382 1.815 1.00 30.39 96 ASN A C 1
ATOM 740 O O . ASN A 1 96 ? 11.731 -14.707 2.448 1.00 30.39 96 ASN A O 1
ATOM 744 N N . HIS A 1 97 ? 12.501 -16.711 1.876 1.00 40.09 97 HIS A N 1
ATOM 745 C CA . HIS A 1 97 ? 11.392 -17.535 2.354 1.00 40.09 97 HIS A CA 1
ATOM 746 C C . HIS A 1 97 ? 11.305 -17.614 3.894 1.00 40.09 97 HIS A C 1
ATOM 748 O O . HIS A 1 97 ? 12.333 -17.793 4.547 1.00 40.09 97 HIS A O 1
ATOM 754 N N . THR A 1 98 ? 10.082 -17.579 4.461 1.00 40.88 98 THR A N 1
ATOM 755 C CA . THR A 1 98 ? 9.444 -18.592 5.360 1.00 40.88 98 THR A CA 1
ATOM 756 C C . THR A 1 98 ? 8.478 -17.959 6.408 1.00 40.88 98 THR A C 1
ATOM 758 O O . THR A 1 98 ? 8.897 -17.124 7.203 1.00 40.88 98 THR A O 1
ATOM 761 N N . ARG A 1 99 ? 7.235 -18.498 6.497 1.00 44.12 99 ARG A N 1
ATOM 762 C CA . ARG A 1 99 ? 6.217 -18.474 7.606 1.00 44.12 99 ARG A CA 1
ATOM 763 C C . ARG A 1 99 ? 5.061 -17.439 7.635 1.00 44.12 99 ARG A C 1
ATOM 765 O O . ARG A 1 99 ? 4.753 -16.918 8.703 1.00 44.12 99 ARG A O 1
ATOM 772 N N . THR A 1 100 ? 4.338 -17.198 6.542 1.00 50.53 100 THR A N 1
ATOM 773 C CA . THR A 1 100 ? 3.228 -16.208 6.502 1.00 50.53 100 THR A CA 1
ATOM 774 C C . THR A 1 100 ? 1.972 -16.617 7.302 1.00 50.53 100 THR A C 1
ATOM 776 O O . THR A 1 100 ? 1.375 -15.785 7.979 1.00 50.53 100 THR A O 1
ATOM 779 N N . CYS A 1 101 ? 1.592 -17.903 7.323 1.00 45.16 101 CYS A N 1
ATOM 780 C CA . CYS A 1 101 ? 0.263 -18.319 7.814 1.00 45.16 101 CYS A CA 1
ATOM 781 C C . CYS A 1 101 ? 0.027 -18.135 9.327 1.00 45.16 101 CYS A C 1
ATOM 783 O O . CYS A 1 101 ? -0.994 -17.587 9.727 1.00 45.16 101 CYS A O 1
ATOM 785 N N . ARG A 1 102 ? 0.977 -18.536 10.187 1.00 45.81 102 ARG A N 1
ATOM 786 C CA . ARG A 1 102 ? 0.815 -18.440 11.658 1.00 45.81 102 ARG A CA 1
ATOM 787 C C . ARG A 1 102 ? 0.746 -16.998 12.168 1.00 45.81 102 ARG A C 1
ATOM 789 O O . ARG A 1 102 ? 0.205 -16.740 13.239 1.00 45.81 102 ARG A O 1
ATOM 796 N N . TRP A 1 103 ? 1.340 -16.069 11.426 1.00 58.56 103 TRP A N 1
ATOM 797 C CA . TRP A 1 103 ? 1.326 -14.656 11.771 1.00 58.56 103 TRP A CA 1
ATOM 798 C C . TRP A 1 103 ? -0.032 -14.019 11.437 1.00 58.56 103 TRP A C 1
ATOM 800 O O . TRP A 1 103 ? -0.592 -13.323 12.281 1.00 58.56 103 TRP A O 1
ATOM 810 N N . LEU A 1 104 ? -0.618 -14.353 10.280 1.00 57.44 104 LEU A N 1
ATOM 811 C CA . LEU A 1 104 ? -1.942 -13.865 9.865 1.00 57.44 104 LEU A CA 1
ATOM 812 C C . LEU A 1 104 ? -3.058 -14.264 10.844 1.00 57.44 104 LEU A C 1
ATOM 814 O O . LEU A 1 104 ? -3.923 -13.452 11.163 1.00 57.44 104 LEU A O 1
ATOM 818 N N . GLU A 1 105 ? -3.020 -15.490 11.374 1.00 55.34 105 GLU A N 1
ATOM 819 C CA . GLU A 1 105 ? -3.988 -15.962 12.379 1.00 55.34 105 GLU A CA 1
ATOM 820 C C . GLU A 1 105 ? -3.936 -15.130 13.672 1.00 55.34 105 GLU A C 1
ATOM 822 O O . GLU A 1 105 ? -4.968 -14.748 14.242 1.00 55.34 105 GLU A O 1
ATOM 827 N N . ARG A 1 106 ? -2.720 -14.802 14.123 1.00 59.94 106 ARG A N 1
ATOM 828 C CA . ARG A 1 106 ? -2.490 -13.956 15.299 1.00 59.94 106 ARG A CA 1
ATOM 829 C C . ARG A 1 106 ? -2.914 -12.509 15.040 1.00 59.94 106 ARG A C 1
ATOM 831 O O . ARG A 1 106 ? -3.545 -11.903 15.904 1.00 59.94 106 ARG A O 1
ATOM 838 N N . TRP A 1 107 ? -2.630 -11.990 13.851 1.00 59.25 107 TRP A N 1
ATOM 839 C CA . TRP A 1 107 ? -3.018 -10.650 13.423 1.00 59.25 107 TRP A CA 1
ATOM 840 C C . TRP A 1 107 ? -4.543 -10.473 13.381 1.00 59.25 107 TRP A C 1
ATOM 842 O O . TRP A 1 107 ? -5.081 -9.564 14.014 1.00 59.25 107 TRP A O 1
ATOM 852 N N . HIS A 1 108 ? -5.269 -11.396 12.739 1.00 58.81 108 HIS A N 1
ATOM 853 C CA . HIS A 1 108 ? -6.736 -11.384 12.727 1.00 58.81 108 HIS A CA 1
ATOM 854 C C . HIS A 1 108 ? -7.339 -11.436 14.135 1.00 58.81 108 HIS A C 1
ATOM 856 O O . HIS A 1 108 ? -8.337 -10.762 14.398 1.00 58.81 108 HIS A O 1
ATOM 862 N N . SER A 1 109 ? -6.730 -12.195 15.050 1.00 58.72 109 SER A N 1
ATOM 863 C CA . SER A 1 109 ? -7.175 -12.259 16.448 1.00 58.72 109 SER A CA 1
ATOM 864 C C . SER A 1 109 ? -6.968 -10.929 17.185 1.00 58.72 109 SER A C 1
ATOM 866 O O . SER A 1 109 ? -7.848 -10.512 17.931 1.00 58.72 109 SER A O 1
ATOM 868 N N . SER A 1 110 ? -5.856 -10.226 16.937 1.00 59.09 110 SER A N 1
ATOM 869 C CA . SER A 1 110 ? -5.557 -8.925 17.557 1.00 59.09 110 SER A CA 1
ATOM 870 C C . SER A 1 110 ? -6.417 -7.776 17.005 1.00 59.09 110 SER A C 1
ATOM 872 O O . SER A 1 110 ? -6.790 -6.869 17.745 1.00 59.09 110 SER A O 1
ATOM 874 N N . ARG A 1 111 ? -6.757 -7.809 15.708 1.00 62.47 111 ARG A N 1
ATOM 875 C CA . ARG A 1 111 ? -7.514 -6.750 15.010 1.00 62.47 111 ARG A CA 1
ATOM 876 C C . ARG A 1 111 ? -9.023 -6.803 15.205 1.00 62.47 111 ARG A C 1
ATOM 878 O O . ARG A 1 111 ? -9.672 -5.757 15.189 1.00 62.47 111 ARG A O 1
ATOM 885 N N . LYS A 1 112 ? -9.595 -7.996 15.405 1.00 49.03 112 LYS A N 1
ATOM 886 C CA . LYS A 1 112 ? -11.024 -8.121 15.737 1.00 49.03 112 LYS A CA 1
ATOM 887 C C . LYS A 1 112 ? -11.372 -7.319 16.990 1.00 49.03 112 LYS A C 1
ATOM 889 O O . LYS A 1 112 ? -12.423 -6.698 17.012 1.00 49.03 112 LYS A O 1
ATOM 894 N N . SER A 1 113 ? -10.468 -7.260 17.968 1.00 43.38 113 SER A N 1
ATOM 895 C CA . SER A 1 113 ? -10.643 -6.466 19.188 1.00 43.38 113 SER A CA 1
ATOM 896 C C . SER A 1 113 ? -10.593 -4.950 18.954 1.00 43.38 113 SER A C 1
ATOM 898 O O . SER A 1 113 ? -11.282 -4.215 19.656 1.00 43.38 113 SER A O 1
ATOM 900 N N . SER A 1 114 ? -9.817 -4.466 17.976 1.00 44.25 114 SER A N 1
ATOM 901 C CA . SER A 1 114 ? -9.681 -3.029 17.695 1.00 44.25 114 SER A CA 1
ATOM 902 C C . SER A 1 114 ? -10.782 -2.482 16.780 1.00 44.25 114 SER A C 1
ATOM 904 O O . SER A 1 114 ? -11.244 -1.370 17.005 1.00 44.25 114 SER A O 1
ATOM 906 N N . ILE A 1 115 ? -11.255 -3.262 15.799 1.00 45.72 115 ILE A N 1
ATOM 907 C CA . ILE A 1 115 ? -12.341 -2.844 14.886 1.00 45.72 115 ILE A CA 1
ATOM 908 C C . ILE A 1 115 ? -13.682 -2.710 15.628 1.00 45.72 115 ILE A C 1
ATOM 910 O O . ILE A 1 115 ? -14.462 -1.814 15.326 1.00 45.72 115 ILE A O 1
ATOM 914 N N . THR A 1 116 ? -13.943 -3.535 16.648 1.00 43.28 116 THR A N 1
ATOM 915 C CA . THR A 1 116 ? -15.176 -3.440 17.452 1.00 43.28 116 THR A CA 1
ATOM 916 C C . THR A 1 116 ? -15.186 -2.287 18.459 1.00 43.28 116 THR A C 1
ATOM 918 O O . THR A 1 116 ? -16.234 -2.003 19.025 1.00 43.28 116 THR A O 1
ATOM 921 N N . SER A 1 117 ? -14.050 -1.622 18.705 1.00 34.53 117 SER A N 1
ATOM 922 C CA . SER A 1 117 ? -13.943 -0.553 19.711 1.00 34.53 117 SER A CA 1
ATOM 923 C C . SER A 1 117 ? -14.130 0.860 19.142 1.00 34.53 117 SER A C 1
ATOM 925 O O . SER A 1 117 ? -14.222 1.804 19.920 1.00 34.53 117 SER A O 1
ATOM 927 N N . THR A 1 118 ? -14.191 1.030 17.818 1.00 37.81 118 THR A N 1
ATOM 928 C CA . THR A 1 118 ? -14.360 2.340 17.146 1.00 37.81 118 THR A CA 1
ATOM 929 C C . THR A 1 118 ? -15.821 2.596 16.740 1.00 37.81 118 THR A C 1
ATOM 931 O O . THR A 1 118 ? -16.111 3.386 15.849 1.00 37.81 118 THR A O 1
ATOM 934 N N . SER A 1 119 ? -16.777 1.922 17.382 1.00 36.88 119 SER A N 1
ATOM 935 C CA . SER A 1 119 ? -18.213 2.148 17.173 1.00 36.88 119 SER A CA 1
ATOM 936 C C . SER A 1 119 ? -18.956 2.227 18.504 1.00 36.88 119 SER A C 1
ATOM 938 O O . SER A 1 119 ? -19.765 1.354 18.798 1.00 36.88 119 SER A O 1
ATOM 940 N N . LEU A 1 120 ? -18.664 3.259 19.300 1.00 35.06 120 LEU A N 1
ATOM 941 C CA . LEU A 1 120 ? -19.552 3.819 20.325 1.00 35.06 120 LEU A CA 1
ATOM 942 C C . LEU A 1 120 ? -19.304 5.324 20.447 1.00 35.06 120 LEU A C 1
ATOM 944 O O . LEU A 1 120 ? -18.114 5.713 20.436 1.00 35.06 120 LEU A O 1
#

pLDDT: mean 72.99, std 18.19, range [30.39, 91.75]

Foldseek 3Di:
DCVVVCVVVVHDDDPPPPPPDDPVVVLVVCLVVLDQEDEDEPDDDDLVSLVSNVVSNHQYEYEDQAPVSVVVCVVSPHNYYHHDYPPDDDPPPDDDDDDDPVVVVVVVVVVVVVVVVPPD

Secondary structure (DSSP, 8-state):
--HHHHHHTTPPPP--------HHHHHHHHHHTT-SEEEE-SS---HHHHHHHHHTTPEEEEEESSHHHHHHHHHTT-SEEEE--TT--S---------HHHHHHHHHHHHHHHHTTS--

Sequence (120 aa):
MTRPFRDTLGIEEPVIERIQESFDEQLHVIIEERVPVFSFTFGIPTQAQMEKLKEQHIITSGTATTVQEAIQLEAAGVDTIVAQGSEAGGTGERLNHTRTCRWLERWHSSRKSSITSTSL

Radius of gyration: 19.72 Å; chains: 1; bounding box: 33×34×63 Å